Protein AF-A0A2G8JGJ6-F1 (afdb_monomer_lite)

Radius of gyration: 26.83 Å; chains: 1; bounding box: 69×38×64 Å

Sequence (120 aa):
MKINEVSPLKPRYEVPDVLVAEPEVASWQLGEKSESVLEGSHGNAMSFVLTAQPFRLDILYDGQLVTRVNSRGLMNFEHLRTKKKLQNANVATEDPQIGSRTIKLVSPFVTLKDIDIKLK

pLDDT: mean 79.3, std 25.39, range [32.03, 98.19]

InterPro domains:
  IPR025887 Glycoside hydrolase family 31, N-terminal domain [PF13802] (7-87)

Foldseek 3Di:
DDDDDPDAPDDDDDDPDPDPDDDDDADWDWDDDDPFWTKIDGPQFWIWIFGVVVTKIFIGGNNHTPDIDCPVVPDDDDGDDDDDDPPDDPPDDDDDDDDDDDDPDDDPPDDDPDDDDDDD

Organism: Stichopus japonicus (NCBI:txid307972)

Secondary structure (DSSP, 8-state):
-----SS-SSPPP---SS-SSPPPPPP-EEEEE-SSEEEEEETTTEEEEEETTTTEEEEEETTEEEEEETTTS--------PPPP----------------------TT-----------

Structure (mmCIF, N/CA/C/O backbone):
data_AF-A0A2G8JGJ6-F1
#
_entry.id   AF-A0A2G8JGJ6-F1
#
loop_
_atom_site.group_PDB
_atom_site.id
_atom_site.type_symbol
_atom_site.label_atom_id
_atom_site.label_alt_id
_atom_site.label_comp_id
_atom_site.label_asym_id
_atom_site.label_entity_id
_atom_site.label_seq_id
_atom_site.pdbx_PDB_ins_code
_atom_site.Cartn_x
_atom_site.Cartn_y
_atom_site.Cartn_z
_atom_site.occupancy
_atom_site.B_iso_or_equiv
_atom_site.auth_seq_id
_atom_site.auth_comp_id
_atom_site.auth_asym_id
_atom_site.auth_atom_id
_atom_site.pdbx_PDB_model_num
ATOM 1 N N . MET A 1 1 ? -0.518 -5.775 -1.737 1.00 90.31 1 MET A N 1
ATOM 2 C CA . MET A 1 1 ? -0.301 -4.724 -0.713 1.00 90.31 1 MET A CA 1
ATOM 3 C C . MET A 1 1 ? -1.165 -5.043 0.499 1.00 90.31 1 MET A C 1
ATOM 5 O O . MET A 1 1 ? -2.332 -5.358 0.307 1.00 90.31 1 MET A O 1
ATOM 9 N N . LYS A 1 2 ? -0.611 -4.963 1.713 1.00 94.56 2 LYS A N 1
ATOM 10 C CA . LYS A 1 2 ? -1.321 -5.168 2.986 1.00 94.56 2 LYS A CA 1
ATOM 11 C C . LYS A 1 2 ? -1.131 -3.926 3.855 1.00 94.56 2 LYS A C 1
ATOM 13 O O . LYS A 1 2 ? -0.024 -3.404 3.917 1.00 94.56 2 LYS A O 1
ATOM 18 N N . ILE A 1 3 ? -2.200 -3.451 4.491 1.00 96.00 3 ILE A N 1
ATOM 19 C CA . ILE A 1 3 ? -2.187 -2.283 5.382 1.00 96.00 3 ILE A CA 1
ATOM 20 C C . ILE A 1 3 ? -2.780 -2.712 6.720 1.00 96.00 3 ILE A C 1
ATOM 22 O O . ILE A 1 3 ? -3.839 -3.339 6.751 1.00 96.00 3 ILE A O 1
ATOM 26 N N . ASN A 1 4 ? -2.092 -2.391 7.813 1.00 96.94 4 ASN A N 1
ATOM 27 C CA . ASN A 1 4 ? -2.530 -2.678 9.175 1.00 96.94 4 ASN A CA 1
ATOM 28 C C . ASN A 1 4 ? -2.183 -1.496 10.096 1.00 96.94 4 ASN A C 1
ATOM 30 O O . ASN A 1 4 ? -1.411 -0.615 9.717 1.00 96.94 4 ASN A O 1
ATOM 34 N N . GLU A 1 5 ? -2.761 -1.460 11.294 1.00 96.75 5 GLU A N 1
ATOM 35 C CA . GLU A 1 5 ? -2.395 -0.459 12.301 1.00 96.75 5 GLU A CA 1
ATOM 36 C C . GLU A 1 5 ? -1.035 -0.796 12.909 1.00 96.75 5 GLU A C 1
ATOM 38 O O . GLU A 1 5 ? -0.758 -1.957 13.202 1.00 96.75 5 GLU A O 1
ATOM 43 N N . VAL A 1 6 ? -0.216 0.227 13.159 1.00 96.50 6 VAL A N 1
ATOM 44 C CA . VAL A 1 6 ? 1.066 0.065 13.864 1.00 96.50 6 VAL A CA 1
ATOM 45 C C . VAL A 1 6 ? 0.839 -0.331 15.329 1.00 96.50 6 VAL A C 1
ATOM 47 O O . VAL A 1 6 ? 1.542 -1.192 15.847 1.00 96.50 6 VAL A O 1
ATOM 50 N N . SER A 1 7 ? -0.178 0.256 15.973 1.00 95.44 7 SER A N 1
ATOM 51 C CA . SER A 1 7 ? -0.487 0.056 17.398 1.00 95.44 7 SER A CA 1
ATOM 52 C C . SER A 1 7 ? -1.996 -0.142 17.632 1.00 95.44 7 SER A C 1
ATOM 54 O O . SER A 1 7 ? -2.657 0.767 18.140 1.00 95.44 7 SER A O 1
ATOM 56 N N . PRO A 1 8 ? -2.579 -1.293 17.243 1.00 96.38 8 PRO A N 1
ATOM 57 C CA . PRO A 1 8 ? -4.015 -1.527 17.375 1.00 96.38 8 PRO A CA 1
ATOM 58 C C . PRO A 1 8 ? -4.435 -1.858 18.815 1.00 96.38 8 PRO A C 1
ATOM 60 O O . PRO A 1 8 ? -3.696 -2.490 19.564 1.00 96.38 8 PRO A O 1
ATOM 63 N N . LEU A 1 9 ? -5.688 -1.546 19.177 1.00 97.00 9 LEU A N 1
ATOM 64 C CA . LEU A 1 9 ? -6.281 -1.983 20.457 1.00 97.00 9 LEU A CA 1
ATOM 65 C C . LEU A 1 9 ? -6.406 -3.513 20.578 1.00 97.00 9 LEU A C 1
ATOM 67 O O . LEU A 1 9 ? -6.402 -4.056 21.679 1.00 97.00 9 LEU A O 1
ATOM 71 N N . LYS A 1 10 ? -6.579 -4.198 19.446 1.00 96.75 10 LYS A N 1
ATOM 72 C CA . LYS 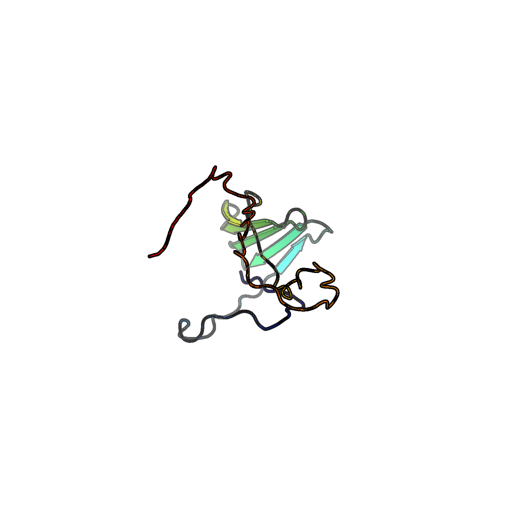A 1 10 ? -6.559 -5.659 19.306 1.00 96.75 10 LYS A CA 1
ATOM 73 C C . LYS A 1 10 ? -6.187 -6.015 17.863 1.00 96.75 10 LYS A C 1
ATOM 75 O O . LYS A 1 10 ? -6.478 -5.209 16.978 1.00 96.75 10 LYS A O 1
ATOM 80 N N . PRO A 1 11 ? -5.608 -7.197 17.594 1.00 96.62 11 PRO A N 1
ATOM 81 C CA . PRO A 1 11 ? -5.251 -7.593 16.237 1.00 96.62 11 PRO A CA 1
ATOM 82 C C . PRO A 1 11 ? -6.435 -7.491 15.271 1.00 96.62 11 PRO A C 1
ATOM 84 O O . PRO A 1 11 ? -7.577 -7.811 15.623 1.00 96.62 11 PRO A O 1
ATOM 87 N N . ARG A 1 12 ? -6.161 -7.038 14.046 1.00 96.56 12 ARG A N 1
ATOM 88 C CA . ARG A 1 12 ? -7.134 -7.100 12.954 1.00 96.56 12 ARG A CA 1
ATOM 89 C C . ARG A 1 12 ? -7.180 -8.509 12.394 1.00 96.56 12 ARG A C 1
ATOM 91 O O . ARG A 1 12 ? -6.175 -9.207 12.386 1.00 96.56 12 ARG A O 1
ATOM 98 N N . TYR A 1 13 ? -8.366 -8.909 11.956 1.00 96.75 13 TYR A N 1
ATOM 99 C CA . TYR A 1 13 ? -8.563 -10.215 11.353 1.00 96.75 13 TYR A CA 1
ATOM 100 C C . TYR A 1 13 ? -7.747 -10.334 10.065 1.00 96.75 13 TYR A C 1
ATOM 102 O O . TYR A 1 13 ? -7.791 -9.443 9.214 1.00 96.75 13 TYR A O 1
ATOM 110 N N . GLU A 1 14 ? -7.039 -11.446 9.931 1.00 95.69 14 GLU A N 1
ATOM 111 C CA . GLU A 1 14 ? -6.347 -11.856 8.716 1.00 95.69 14 GLU A CA 1
ATOM 112 C C . GLU A 1 14 ? -6.958 -13.180 8.278 1.00 95.69 14 GLU A C 1
ATOM 114 O O . GLU A 1 14 ? -7.220 -14.037 9.118 1.00 95.69 14 GLU A O 1
ATOM 119 N N . VAL A 1 15 ? -7.258 -13.316 6.988 1.00 96.62 15 VAL A N 1
ATOM 120 C CA . VAL A 1 15 ? -8.012 -14.462 6.471 1.00 96.62 15 VAL A CA 1
ATOM 121 C C . VAL A 1 15 ? -7.114 -15.707 6.473 1.00 96.62 15 VAL A C 1
ATOM 123 O O . VAL A 1 15 ? -6.137 -15.714 5.721 1.00 96.62 15 VAL A O 1
ATOM 126 N N . PRO A 1 16 ? -7.421 -16.747 7.271 1.00 95.19 16 PRO A N 1
ATOM 127 C CA . PRO A 1 16 ? -6.687 -18.003 7.240 1.00 95.19 16 PRO A CA 1
ATOM 128 C C . PRO A 1 16 ? -7.191 -18.903 6.100 1.00 95.19 16 PRO A C 1
ATOM 130 O O . PRO A 1 16 ? -8.242 -18.649 5.510 1.00 95.19 16 PRO A O 1
ATOM 133 N N . ASP A 1 17 ? -6.430 -19.955 5.798 1.00 95.25 17 ASP A N 1
ATOM 134 C CA . ASP A 1 17 ? -6.823 -21.113 4.971 1.00 95.25 17 ASP A CA 1
ATOM 135 C C . ASP A 1 17 ? -7.172 -20.851 3.491 1.00 95.25 17 ASP A C 1
ATOM 137 O O . ASP A 1 17 ? -7.451 -21.790 2.747 1.00 95.25 17 ASP A O 1
ATOM 141 N N . VAL A 1 18 ? -7.137 -19.599 3.022 1.00 96.94 18 VAL A N 1
ATOM 142 C CA . VAL A 1 18 ? -7.375 -19.259 1.604 1.00 96.94 18 VAL A CA 1
ATOM 143 C C . VAL A 1 18 ? -6.123 -19.462 0.750 1.00 96.94 18 VAL A C 1
ATOM 145 O O . VAL A 1 18 ? -6.222 -19.862 -0.409 1.00 96.94 18 VAL A O 1
ATOM 148 N N . LEU A 1 19 ? -4.942 -19.175 1.301 1.00 96.00 19 LEU A N 1
ATOM 149 C CA . LEU A 1 19 ? -3.675 -19.406 0.614 1.00 96.00 19 LEU A CA 1
ATOM 150 C C . LEU A 1 19 ? -3.242 -20.859 0.811 1.00 96.00 19 LEU A C 1
ATOM 152 O O . LEU A 1 19 ? -3.126 -21.328 1.938 1.00 96.00 19 LEU A O 1
ATOM 156 N N . VAL A 1 20 ? -2.962 -21.552 -0.293 1.00 96.75 20 VAL A N 1
ATOM 157 C CA . VAL A 1 20 ? -2.450 -22.935 -0.268 1.00 96.75 20 VAL A CA 1
ATOM 158 C C . VAL A 1 20 ? -1.002 -23.020 0.226 1.00 96.75 20 VAL A C 1
ATOM 160 O O . VAL A 1 20 ? -0.578 -24.065 0.710 1.00 96.75 20 VAL A O 1
ATOM 163 N N . ALA A 1 21 ? -0.248 -21.926 0.091 1.00 96.06 21 ALA A N 1
ATOM 164 C CA . ALA A 1 21 ? 1.121 -21.751 0.561 1.00 96.06 21 ALA A CA 1
ATOM 165 C C . ALA A 1 21 ? 1.453 -20.249 0.645 1.00 96.06 21 ALA A C 1
ATOM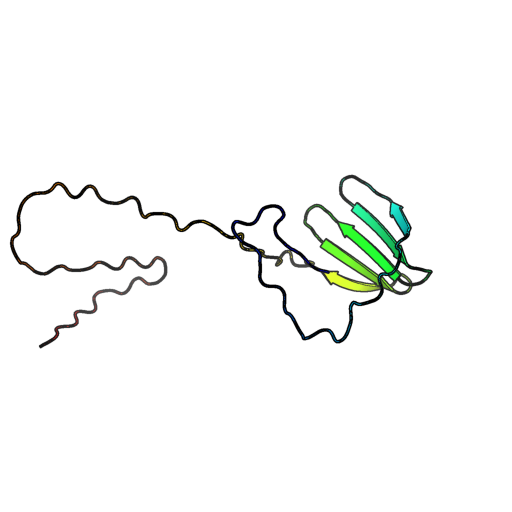 167 O O . ALA A 1 21 ? 0.765 -19.424 0.035 1.00 96.06 21 ALA A O 1
ATOM 168 N N . GLU A 1 22 ? 2.518 -19.901 1.369 1.00 94.25 22 GLU A N 1
ATOM 169 C CA . GLU A 1 22 ? 3.040 -18.531 1.404 1.00 94.25 22 GLU A CA 1
ATOM 170 C C . GLU A 1 22 ? 3.614 -18.146 0.025 1.00 94.25 22 GLU A C 1
ATOM 172 O O . GLU A 1 22 ? 4.422 -18.906 -0.519 1.00 94.25 22 GLU A O 1
ATOM 177 N N . PRO A 1 23 ? 3.226 -16.999 -0.566 1.00 94.88 23 PRO A N 1
ATOM 178 C CA . PRO A 1 23 ? 3.792 -16.550 -1.834 1.00 94.88 23 PRO A CA 1
ATOM 179 C C . PRO A 1 23 ? 5.291 -16.252 -1.720 1.00 94.88 23 PRO A C 1
ATOM 181 O O . PRO A 1 23 ? 5.739 -15.623 -0.761 1.00 94.88 23 PRO A O 1
ATOM 184 N N . GLU A 1 24 ? 6.067 -16.636 -2.733 1.00 94.94 24 GLU A N 1
ATOM 185 C CA . GLU A 1 24 ? 7.486 -16.280 -2.791 1.00 94.94 24 GLU A CA 1
ATOM 186 C C . GLU A 1 24 ? 7.671 -14.760 -2.894 1.00 94.94 24 GLU A C 1
ATOM 188 O O . GLU A 1 24 ? 7.027 -14.074 -3.694 1.00 94.94 24 GLU A O 1
ATOM 193 N N . VAL A 1 25 ? 8.573 -14.222 -2.071 1.00 92.81 25 VAL A N 1
ATOM 194 C CA . VAL A 1 25 ? 8.844 -12.784 -2.019 1.00 92.81 25 VAL A CA 1
ATOM 195 C C . VAL A 1 25 ? 9.948 -12.427 -3.009 1.00 92.81 25 VAL A C 1
ATOM 197 O O . VAL A 1 25 ?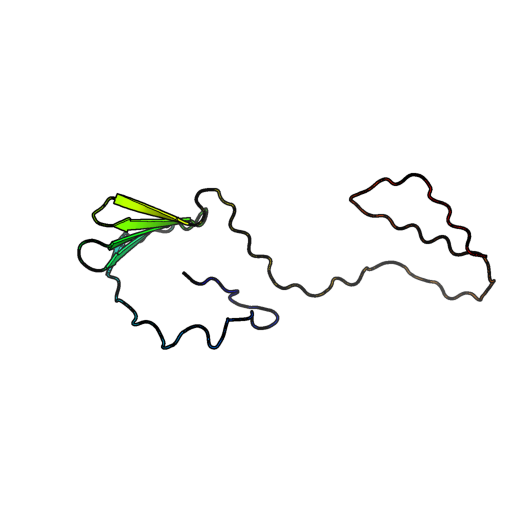 11.079 -12.895 -2.905 1.00 92.81 25 VAL A O 1
ATOM 200 N N . ALA A 1 26 ? 9.630 -11.532 -3.940 1.00 90.69 26 ALA A N 1
ATOM 201 C CA . ALA A 1 26 ? 10.596 -10.927 -4.846 1.00 90.69 26 ALA A CA 1
ATOM 202 C C . ALA A 1 26 ? 11.430 -9.832 -4.157 1.00 90.69 26 ALA A C 1
ATOM 204 O O . ALA A 1 26 ? 10.907 -9.021 -3.387 1.00 90.69 26 ALA A O 1
ATOM 205 N N . SER A 1 27 ? 12.725 -9.766 -4.480 1.00 92.38 27 SER A N 1
ATOM 206 C CA . SER A 1 27 ? 13.588 -8.653 -4.080 1.00 92.38 27 SER A CA 1
ATOM 207 C C . SER A 1 27 ? 13.352 -7.433 -4.971 1.00 92.38 27 SER A C 1
ATOM 209 O O . SER A 1 27 ? 13.155 -7.553 -6.183 1.00 92.38 27 SER A O 1
ATOM 211 N N . TRP A 1 28 ? 13.389 -6.252 -4.358 1.00 94.44 28 TRP A N 1
ATOM 212 C CA . TRP A 1 28 ? 13.210 -4.971 -5.035 1.00 94.44 28 TRP A CA 1
ATOM 213 C C . TR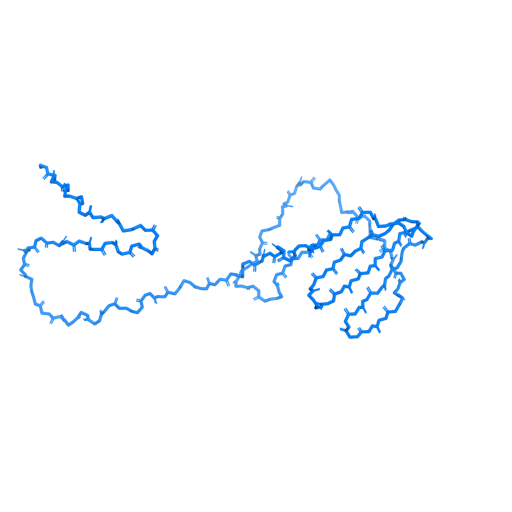P A 1 28 ? 14.499 -4.161 -4.974 1.00 94.44 28 TRP A C 1
ATOM 215 O O . TRP A 1 28 ? 15.132 -4.066 -3.919 1.00 94.44 28 TRP A O 1
ATOM 225 N N . GLN A 1 29 ? 14.870 -3.556 -6.096 1.00 95.69 29 GLN A N 1
ATOM 226 C CA . GLN A 1 29 ? 15.898 -2.529 -6.150 1.00 95.69 29 GLN A CA 1
ATOM 227 C C . GLN A 1 29 ? 15.233 -1.187 -5.852 1.00 95.69 29 GLN A C 1
ATOM 229 O O . GLN A 1 29 ? 14.290 -0.792 -6.531 1.00 95.69 29 GLN A O 1
ATOM 234 N N . LEU A 1 30 ? 15.699 -0.500 -4.813 1.00 94.75 30 LEU A N 1
ATOM 235 C CA . LEU A 1 30 ? 15.220 0.838 -4.477 1.00 94.75 30 LEU A CA 1
ATOM 236 C C . LEU A 1 30 ? 15.965 1.859 -5.335 1.00 94.75 30 LEU A C 1
ATOM 238 O O . LEU A 1 30 ? 17.196 1.840 -5.389 1.00 94.75 30 LEU A O 1
ATOM 242 N N . GLY A 1 31 ? 15.201 2.706 -6.016 1.00 88.56 31 GLY A N 1
ATOM 243 C CA . GLY A 1 31 ? 15.708 3.803 -6.827 1.00 88.56 31 GLY A CA 1
ATOM 244 C C . GLY A 1 31 ? 15.768 5.093 -6.020 1.00 88.56 31 GLY A C 1
ATOM 245 O O . GLY A 1 31 ? 16.289 5.131 -4.901 1.00 88.56 31 GLY A O 1
ATOM 246 N N . GLU A 1 32 ? 15.222 6.161 -6.596 1.00 85.19 32 GLU A N 1
ATOM 247 C CA . GLU A 1 32 ? 15.158 7.458 -5.938 1.00 85.19 32 GLU A CA 1
ATOM 248 C C . GLU A 1 32 ? 14.322 7.388 -4.652 1.00 85.19 32 GLU A C 1
ATOM 250 O O . GLU A 1 32 ? 13.212 6.847 -4.609 1.00 85.19 32 GLU A O 1
ATOM 255 N N . LYS A 1 33 ? 14.881 7.961 -3.585 1.00 90.75 33 LYS A N 1
ATOM 256 C CA . LYS A 1 33 ? 14.205 8.156 -2.310 1.00 90.75 33 LYS A CA 1
ATOM 257 C C . LYS A 1 33 ? 14.318 9.621 -1.923 1.00 90.75 33 LYS A C 1
ATOM 259 O O . LYS A 1 33 ? 15.402 10.097 -1.592 1.00 90.75 33 LYS A O 1
ATOM 264 N N . SER A 1 34 ? 13.184 10.302 -1.917 1.00 92.00 34 SER A N 1
ATOM 265 C CA . SER A 1 34 ? 13.027 11.641 -1.361 1.00 92.00 34 SER A CA 1
ATOM 266 C C . SER A 1 34 ? 12.135 11.593 -0.117 1.00 92.00 34 SER A C 1
ATOM 268 O O . SER A 1 34 ? 11.711 10.526 0.333 1.00 92.00 34 SER A O 1
ATOM 270 N N . GLU A 1 35 ? 11.851 12.753 0.471 1.00 89.25 35 GLU A N 1
ATOM 271 C CA . GLU A 1 35 ? 10.908 12.849 1.592 1.00 89.25 35 GLU A CA 1
ATOM 272 C C . GLU A 1 35 ? 9.470 12.486 1.185 1.00 89.25 35 GLU A C 1
ATOM 274 O O . GLU A 1 35 ? 8.682 12.046 2.022 1.00 89.25 35 GLU A O 1
ATOM 279 N N . SER A 1 36 ? 9.115 12.662 -0.092 1.00 92.31 36 SER A N 1
ATOM 280 C CA . SER A 1 36 ? 7.740 12.535 -0.584 1.00 92.31 36 SER A CA 1
ATOM 281 C C . SER A 1 36 ? 7.530 11.385 -1.563 1.00 92.31 36 SER A C 1
ATOM 283 O O . SER A 1 36 ? 6.381 10.984 -1.768 1.00 92.31 36 SER A O 1
ATOM 285 N N . VAL A 1 37 ? 8.597 10.849 -2.158 1.00 96.38 37 VAL A N 1
ATOM 286 C CA . VAL A 1 37 ? 8.536 9.811 -3.190 1.00 96.38 37 VAL A CA 1
ATOM 287 C C . VAL A 1 37 ? 9.561 8.715 -2.915 1.00 96.38 37 VAL A C 1
ATOM 289 O O . VAL A 1 37 ? 10.705 8.984 -2.553 1.00 96.38 37 VAL A O 1
ATOM 292 N N . LEU A 1 38 ? 9.135 7.472 -3.115 1.00 96.88 38 LEU A N 1
ATOM 293 C CA . LEU A 1 38 ? 9.990 6.298 -3.148 1.00 96.88 38 LEU A CA 1
ATOM 294 C C . LEU A 1 38 ? 9.740 5.524 -4.437 1.00 96.88 38 LEU A C 1
ATOM 296 O O . LEU A 1 38 ? 8.609 5.115 -4.701 1.00 96.88 38 LEU A O 1
ATOM 300 N N . GLU A 1 39 ? 10.798 5.276 -5.191 1.00 97.00 39 GLU A N 1
ATOM 301 C CA . GLU A 1 39 ? 10.745 4.453 -6.392 1.00 97.00 39 GLU A CA 1
ATOM 302 C C . GLU A 1 39 ? 11.425 3.108 -6.161 1.00 97.00 39 GLU A C 1
ATOM 304 O O . GLU A 1 39 ? 12.394 2.986 -5.402 1.00 97.00 39 GLU A O 1
ATOM 309 N N . GLY A 1 40 ? 10.928 2.079 -6.834 1.00 96.50 40 GLY A N 1
ATOM 310 C CA . GLY A 1 40 ? 11.584 0.783 -6.839 1.00 96.50 40 GLY A CA 1
ATOM 311 C C . GLY A 1 40 ? 11.248 -0.030 -8.072 1.00 96.50 40 GLY A C 1
ATOM 312 O O . GLY A 1 40 ? 10.217 0.177 -8.712 1.00 96.50 40 GLY A O 1
ATOM 313 N N . SER A 1 41 ? 12.127 -0.966 -8.400 1.00 96.25 41 SER A N 1
ATOM 314 C CA . SER A 1 41 ? 11.975 -1.880 -9.525 1.00 96.25 41 SER A CA 1
ATOM 315 C C . SER A 1 41 ? 12.242 -3.323 -9.122 1.00 96.25 41 SER A C 1
ATOM 317 O O . SER A 1 41 ? 12.914 -3.615 -8.131 1.00 96.25 41 SER A O 1
ATOM 319 N N . HIS A 1 42 ? 11.660 -4.233 -9.888 1.00 95.00 42 HIS A N 1
ATOM 320 C CA . HIS A 1 42 ? 11.912 -5.657 -9.815 1.00 95.00 42 HIS A CA 1
ATOM 321 C C . HIS A 1 42 ? 12.156 -6.169 -11.234 1.00 95.00 42 HIS A C 1
ATOM 323 O O . HIS A 1 42 ? 11.253 -6.181 -12.079 1.00 95.00 42 HIS A O 1
ATOM 329 N N . GLY A 1 43 ? 13.398 -6.575 -11.497 1.00 92.88 43 GLY A N 1
ATOM 330 C CA . GLY A 1 43 ? 13.835 -6.914 -12.847 1.00 92.88 43 GLY A CA 1
ATOM 331 C C . GLY A 1 43 ? 13.766 -5.704 -13.784 1.00 92.88 43 GLY A C 1
ATOM 332 O O . GLY A 1 43 ? 13.938 -4.564 -13.358 1.00 92.88 43 GLY A O 1
ATOM 333 N N . ASN A 1 44 ? 13.511 -5.961 -15.068 1.00 91.62 44 ASN A N 1
ATOM 334 C CA . ASN A 1 44 ? 13.542 -4.924 -16.108 1.00 91.62 44 ASN A CA 1
ATOM 335 C C . ASN A 1 44 ? 12.164 -4.333 -16.435 1.00 91.62 44 ASN A C 1
ATOM 337 O O . ASN A 1 44 ? 12.096 -3.278 -17.057 1.00 91.62 44 ASN A O 1
ATOM 341 N N . ALA A 1 45 ? 11.087 -5.018 -16.044 1.00 94.94 45 ALA A N 1
ATOM 342 C CA . ALA A 1 45 ? 9.732 -4.679 -16.467 1.00 94.94 45 ALA A CA 1
ATOM 343 C C . ALA A 1 45 ? 8.922 -4.006 -15.357 1.00 94.94 45 ALA A C 1
ATOM 345 O O . ALA A 1 45 ? 8.212 -3.040 -15.616 1.00 94.94 45 ALA A O 1
ATOM 346 N N . MET A 1 46 ? 9.005 -4.500 -14.118 1.00 96.62 46 MET A N 1
ATOM 347 C CA . MET A 1 46 ? 8.104 -4.063 -13.055 1.00 96.62 46 MET A CA 1
ATOM 348 C C . MET A 1 46 ? 8.723 -2.946 -12.221 1.00 96.62 46 MET A C 1
ATOM 350 O O . MET A 1 46 ? 9.835 -3.083 -11.712 1.00 96.62 46 MET A O 1
ATOM 354 N N . SER A 1 47 ? 7.983 -1.859 -12.026 1.00 97.00 47 SER A N 1
ATOM 355 C CA . SER A 1 47 ? 8.385 -0.771 -11.136 1.00 97.00 47 SER A CA 1
ATOM 356 C C . SER A 1 47 ? 7.201 -0.171 -10.391 1.00 97.00 47 SER A C 1
ATOM 358 O O . SER A 1 47 ? 6.036 -0.422 -10.711 1.00 97.00 47 SER A O 1
ATOM 360 N N . PHE A 1 48 ? 7.494 0.597 -9.349 1.00 97.06 48 PHE A N 1
ATOM 361 C CA . PHE A 1 48 ? 6.496 1.349 -8.612 1.00 97.06 48 PHE A CA 1
ATOM 362 C C . PHE A 1 48 ? 6.985 2.752 -8.269 1.00 97.06 48 PHE A C 1
ATOM 364 O O . PHE A 1 48 ? 8.182 2.986 -8.100 1.00 97.06 48 PHE A O 1
ATOM 371 N N . VAL A 1 49 ? 6.021 3.651 -8.079 1.00 97.19 49 VAL A N 1
ATOM 372 C CA . VAL A 1 49 ? 6.219 4.973 -7.481 1.00 97.19 49 VAL A CA 1
ATOM 373 C C . VAL A 1 49 ? 5.277 5.096 -6.290 1.00 97.19 49 VAL A C 1
ATOM 375 O O . VAL A 1 49 ? 4.052 5.075 -6.434 1.00 97.19 49 VAL A O 1
ATOM 378 N N . LEU A 1 50 ? 5.844 5.213 -5.095 1.00 97.25 50 LEU A N 1
ATOM 379 C CA . LEU A 1 50 ? 5.122 5.421 -3.848 1.00 97.25 50 LEU A CA 1
ATOM 380 C C . LEU A 1 50 ? 5.217 6.898 -3.463 1.00 97.25 50 LEU A C 1
ATOM 382 O O . LEU A 1 50 ? 6.288 7.390 -3.132 1.00 97.25 50 LEU A O 1
ATOM 386 N N . THR A 1 51 ? 4.090 7.603 -3.485 1.00 97.31 51 THR A N 1
ATOM 387 C CA . THR A 1 51 ? 3.965 8.981 -2.997 1.00 97.31 51 THR A CA 1
ATOM 388 C C . THR A 1 51 ? 3.481 8.963 -1.548 1.00 97.31 51 THR A C 1
ATOM 390 O O . THR A 1 51 ? 2.487 8.304 -1.241 1.00 97.31 51 THR A O 1
ATOM 393 N N . ALA A 1 52 ? 4.161 9.683 -0.656 1.00 94.75 52 ALA A N 1
ATOM 394 C CA . ALA A 1 52 ? 3.858 9.700 0.773 1.00 94.75 52 ALA A CA 1
ATOM 395 C C . ALA A 1 52 ? 2.653 10.589 1.122 1.00 94.75 52 ALA A C 1
ATOM 397 O O . ALA A 1 52 ? 1.811 10.176 1.919 1.00 94.75 52 ALA A O 1
ATOM 398 N N . GLN A 1 53 ? 2.549 11.786 0.524 1.00 94.19 53 GLN A N 1
ATOM 399 C CA . GLN A 1 53 ? 1.520 12.770 0.877 1.00 94.19 53 GLN A CA 1
ATOM 400 C C . GLN A 1 53 ? 0.916 13.479 -0.356 1.00 94.19 53 GLN A C 1
ATOM 402 O O . GLN A 1 53 ? 1.600 14.290 -0.980 1.00 94.19 53 GLN A O 1
ATOM 407 N N . PRO A 1 54 ? -0.371 13.233 -0.687 1.00 95.06 54 PRO A N 1
ATOM 408 C CA . PRO A 1 54 ? -1.215 12.176 -0.122 1.00 95.06 54 PRO A CA 1
ATOM 409 C C . PRO A 1 54 ? -0.690 10.780 -0.500 1.00 95.06 54 PRO A C 1
ATOM 411 O O . PRO A 1 54 ? -0.110 10.607 -1.571 1.00 95.06 54 PRO A O 1
ATOM 414 N N . PHE A 1 55 ? -0.926 9.784 0.363 1.00 96.50 55 PHE A N 1
ATOM 415 C CA . PHE A 1 55 ? -0.519 8.399 0.105 1.00 96.50 55 PHE A CA 1
ATOM 416 C C . PHE A 1 55 ? -1.080 7.893 -1.228 1.00 96.50 55 PHE A C 1
ATOM 418 O O . PHE A 1 55 ? -2.299 7.888 -1.428 1.00 96.50 55 PHE A O 1
ATOM 425 N N . ARG A 1 56 ? -0.206 7.423 -2.116 1.00 97.62 56 ARG A N 1
ATOM 426 C CA . ARG A 1 56 ? -0.568 6.840 -3.413 1.00 97.62 56 ARG A CA 1
ATOM 427 C C . ARG A 1 56 ? 0.513 5.865 -3.859 1.00 97.62 56 ARG A C 1
ATOM 429 O O . ARG A 1 56 ? 1.693 6.149 -3.691 1.00 97.62 56 ARG A O 1
ATOM 436 N N . LEU A 1 57 ? 0.113 4.756 -4.471 1.00 98.00 57 LEU A N 1
ATOM 437 C CA . LEU A 1 57 ? 1.033 3.794 -5.077 1.00 98.00 57 LEU A CA 1
ATOM 438 C C . LEU A 1 57 ? 0.679 3.612 -6.552 1.00 98.00 57 LEU A C 1
ATOM 440 O O . LEU A 1 57 ? -0.425 3.168 -6.867 1.00 98.00 57 LEU A O 1
ATOM 444 N N . ASP A 1 58 ? 1.622 3.921 -7.429 1.00 98.06 58 ASP A N 1
ATOM 445 C CA . ASP A 1 58 ? 1.532 3.693 -8.868 1.00 98.06 58 ASP A CA 1
ATOM 446 C C . ASP A 1 58 ? 2.381 2.463 -9.208 1.00 98.06 58 ASP A C 1
ATOM 448 O O . ASP A 1 58 ? 3.526 2.378 -8.772 1.00 98.06 58 ASP A O 1
ATOM 452 N N . ILE A 1 59 ? 1.829 1.507 -9.957 1.00 97.88 59 ILE A N 1
ATOM 453 C CA . ILE A 1 59 ? 2.528 0.291 -10.398 1.00 97.88 59 ILE A CA 1
ATOM 454 C C . ILE A 1 59 ? 2.629 0.318 -11.917 1.00 97.88 59 ILE A C 1
ATOM 456 O O . ILE A 1 59 ? 1.623 0.517 -12.608 1.00 97.88 59 ILE A O 1
ATOM 460 N N . LEU A 1 60 ? 3.837 0.093 -12.421 1.00 98.19 60 LEU A N 1
ATOM 461 C CA . LEU A 1 60 ? 4.166 0.120 -13.832 1.00 98.19 60 LEU A CA 1
ATOM 462 C C . LEU A 1 60 ? 4.721 -1.232 -14.289 1.00 98.19 60 LEU A C 1
ATOM 464 O O . LEU A 1 60 ? 5.367 -1.949 -13.522 1.00 98.19 60 LEU A O 1
ATOM 468 N N . TYR A 1 61 ? 4.468 -1.553 -15.554 1.00 97.56 61 TYR A N 1
ATOM 469 C CA . TYR A 1 61 ? 5.044 -2.687 -16.266 1.00 97.56 61 TYR A CA 1
ATOM 470 C C . TYR A 1 61 ? 5.549 -2.198 -17.627 1.00 97.56 61 TYR A C 1
ATOM 472 O O . TYR A 1 61 ? 4.804 -1.540 -18.351 1.00 97.56 61 TYR A O 1
ATOM 480 N N . ASP A 1 62 ? 6.817 -2.451 -17.946 1.00 97.00 62 ASP A N 1
ATOM 481 C CA . ASP A 1 62 ? 7.519 -1.943 -19.134 1.00 97.00 62 ASP A CA 1
ATOM 482 C C . ASP A 1 62 ? 7.346 -0.422 -19.323 1.00 97.00 62 ASP A C 1
ATOM 484 O O . ASP A 1 62 ? 7.095 0.088 -20.415 1.00 97.00 62 ASP A O 1
ATOM 488 N N . GLY A 1 63 ? 7.425 0.321 -18.213 1.00 95.50 63 GLY A N 1
ATOM 489 C CA . GLY A 1 63 ? 7.257 1.778 -18.183 1.00 95.50 63 GLY A CA 1
ATOM 490 C C . GLY A 1 63 ? 5.816 2.272 -18.363 1.00 95.50 63 GLY A C 1
ATOM 491 O O . GLY A 1 63 ? 5.578 3.479 -18.323 1.00 95.50 63 GLY A O 1
ATOM 492 N N . GLN A 1 64 ? 4.838 1.378 -18.524 1.00 98.00 64 GLN A N 1
ATOM 493 C CA . GLN A 1 64 ? 3.424 1.732 -18.648 1.00 98.00 64 GLN A CA 1
ATOM 494 C C . GLN A 1 64 ? 2.698 1.573 -17.315 1.00 98.00 64 GLN A C 1
ATOM 496 O O . GLN A 1 64 ? 2.833 0.555 -16.642 1.00 98.00 64 GLN A O 1
ATOM 501 N N . LEU A 1 65 ? 1.888 2.564 -16.934 1.00 98.00 65 LEU A N 1
ATOM 502 C CA . LEU A 1 65 ? 1.052 2.486 -15.736 1.00 98.00 65 LEU A CA 1
ATOM 503 C C . LEU A 1 65 ? 0.011 1.367 -15.885 1.00 98.00 65 LEU A C 1
ATOM 505 O O . LEU A 1 65 ? -0.892 1.467 -16.714 1.00 98.00 65 LEU A O 1
ATOM 509 N N . VAL A 1 66 ? 0.093 0.354 -15.025 1.00 97.81 66 VAL A N 1
ATOM 510 C CA . VAL A 1 66 ? -0.865 -0.760 -14.978 1.00 97.81 66 VAL A CA 1
ATOM 511 C C . VAL A 1 66 ? -1.987 -0.460 -13.996 1.00 97.81 66 VAL A C 1
ATOM 513 O O . VAL A 1 66 ? -3.162 -0.669 -14.291 1.00 97.81 66 VAL A O 1
ATOM 516 N N . THR A 1 67 ? -1.643 0.025 -12.803 1.00 97.56 67 THR A N 1
ATOM 517 C CA . THR A 1 67 ? -2.643 0.323 -11.776 1.00 97.56 67 THR A CA 1
ATOM 518 C C . THR A 1 67 ? -2.167 1.392 -10.808 1.00 97.56 67 THR A C 1
ATOM 520 O O . THR A 1 67 ? -0.971 1.615 -10.623 1.00 97.56 67 THR A O 1
ATOM 523 N N . ARG A 1 68 ? -3.134 2.058 -10.178 1.00 97.69 68 ARG A N 1
ATOM 524 C CA . ARG A 1 68 ? -2.905 3.093 -9.177 1.00 97.69 68 ARG A CA 1
ATOM 525 C C . ARG A 1 68 ? -3.802 2.869 -7.975 1.00 97.69 68 ARG A C 1
ATOM 527 O O . ARG A 1 68 ? -5.029 2.860 -8.085 1.00 97.69 68 ARG A O 1
ATOM 534 N N . VAL A 1 69 ? -3.186 2.774 -6.809 1.00 98.06 69 VAL A N 1
ATOM 535 C CA . VAL A 1 69 ? -3.860 2.642 -5.522 1.00 98.06 69 VAL A CA 1
ATOM 536 C C . VAL A 1 69 ? -4.063 4.026 -4.915 1.00 98.06 69 VAL A C 1
ATOM 538 O O . VAL A 1 69 ? -3.157 4.855 -4.910 1.00 98.06 69 VAL A O 1
ATOM 541 N N . ASN A 1 70 ? -5.266 4.265 -4.389 1.00 97.75 70 ASN A N 1
ATOM 542 C CA . ASN A 1 70 ? -5.678 5.532 -3.778 1.00 97.75 70 ASN A CA 1
ATOM 543 C C . ASN A 1 70 ? -5.613 6.767 -4.708 1.00 97.75 70 ASN A C 1
ATOM 545 O O . ASN A 1 70 ? -5.481 7.895 -4.245 1.00 97.75 70 ASN A O 1
ATOM 549 N N . SER A 1 71 ? -5.776 6.586 -6.024 1.00 96.81 71 SER A N 1
ATOM 550 C CA . SER A 1 71 ? -5.788 7.687 -7.012 1.00 96.81 71 SER A CA 1
ATOM 551 C C . SER A 1 71 ? -6.808 8.788 -6.715 1.00 96.81 71 SER A C 1
ATOM 553 O O . SER A 1 71 ? -6.573 9.955 -7.010 1.00 96.81 71 SER A O 1
ATOM 555 N N . ARG A 1 72 ? -7.955 8.396 -6.156 1.00 97.38 72 ARG A N 1
ATOM 556 C CA . ARG A 1 72 ? -9.093 9.270 -5.848 1.00 97.38 72 ARG A CA 1
ATOM 557 C C . ARG A 1 72 ? -9.104 9.755 -4.395 1.00 97.38 72 ARG A C 1
ATOM 559 O O . ARG A 1 72 ? -10.074 10.389 -4.000 1.00 97.38 72 ARG A O 1
ATOM 566 N N . GLY A 1 73 ? -8.092 9.411 -3.591 1.00 97.19 73 GLY A N 1
ATOM 567 C CA . GLY A 1 73 ? -8.067 9.759 -2.165 1.00 97.19 73 GLY A CA 1
ATOM 568 C C . GLY A 1 73 ? -9.195 9.112 -1.350 1.00 97.19 73 GLY A C 1
ATOM 569 O O . GLY A 1 73 ? -9.632 9.676 -0.356 1.00 97.19 73 GLY A O 1
ATOM 570 N N . LEU A 1 74 ? -9.707 7.960 -1.794 1.00 97.50 74 LEU A N 1
ATOM 571 C CA . LEU A 1 74 ? -10.827 7.255 -1.156 1.00 97.50 74 LEU A CA 1
ATOM 572 C C . LEU A 1 74 ? -10.382 6.193 -0.148 1.00 97.50 74 LEU A C 1
ATOM 574 O O . LEU A 1 74 ? -11.226 5.512 0.433 1.00 97.50 74 LEU A O 1
ATOM 578 N N . MET A 1 75 ? -9.076 6.006 0.039 1.00 97.12 75 MET A N 1
ATOM 579 C CA . MET A 1 75 ? -8.572 5.114 1.070 1.00 97.12 75 MET A CA 1
ATOM 580 C C . MET A 1 75 ? -9.041 5.617 2.434 1.00 97.12 75 MET A C 1
ATOM 582 O O . MET A 1 75 ? -8.649 6.688 2.889 1.00 97.12 75 MET A O 1
ATOM 586 N N . ASN A 1 76 ? -9.862 4.805 3.089 1.00 96.81 76 ASN A N 1
ATOM 587 C CA . ASN A 1 76 ? -10.305 5.023 4.451 1.00 96.81 76 ASN A CA 1
ATOM 588 C C . ASN A 1 76 ? -9.952 3.792 5.282 1.00 96.81 76 ASN A C 1
ATOM 590 O O . ASN A 1 76 ? -10.248 2.661 4.893 1.00 96.81 76 ASN A O 1
ATOM 594 N N . PHE A 1 77 ? -9.326 4.022 6.428 1.00 96.31 77 PHE A N 1
ATOM 595 C CA . PHE A 1 77 ? -8.969 2.979 7.373 1.00 96.31 77 PHE A CA 1
ATOM 596 C C . PHE A 1 77 ? -9.416 3.427 8.766 1.00 96.31 77 PHE A C 1
ATOM 598 O O . PHE A 1 77 ? -8.723 4.174 9.455 1.00 96.31 77 PHE A O 1
ATOM 605 N N . GLU A 1 78 ? -10.614 3.008 9.170 1.00 95.94 78 GLU A N 1
ATOM 606 C CA . GLU A 1 78 ? -11.164 3.365 10.478 1.00 95.94 78 GLU A CA 1
ATOM 607 C C . GLU A 1 78 ? -10.400 2.645 11.586 1.00 95.94 78 GLU A C 1
ATOM 609 O O . GLU A 1 78 ? -10.513 1.427 11.708 1.00 95.94 78 GLU A O 1
ATOM 614 N N . HIS A 1 79 ? -9.637 3.374 12.402 1.00 95.62 79 HIS A N 1
ATOM 615 C CA . HIS A 1 79 ? -8.890 2.800 13.522 1.00 95.62 79 HIS A CA 1
ATOM 616 C C . HIS A 1 79 ? -9.823 2.240 14.607 1.00 95.62 79 HIS A C 1
ATOM 618 O O . HIS A 1 79 ? -10.919 2.760 14.853 1.00 95.62 79 HIS A O 1
ATOM 624 N N . LEU A 1 80 ? -9.377 1.191 15.302 1.00 95.44 80 LEU A N 1
ATOM 625 C CA . LEU A 1 80 ? -10.123 0.658 16.440 1.00 95.44 80 LEU A CA 1
ATOM 626 C C . LEU A 1 80 ? -10.109 1.669 17.593 1.00 95.44 80 LEU A C 1
ATOM 628 O O . LEU A 1 80 ? -9.054 2.098 18.050 1.00 95.44 80 LEU A O 1
ATOM 632 N N . ARG A 1 81 ? -11.293 2.024 18.100 1.00 94.50 81 ARG A N 1
ATOM 633 C CA . ARG A 1 81 ? -11.460 2.961 19.220 1.00 94.50 81 ARG A CA 1
ATOM 634 C C . ARG A 1 81 ? -12.180 2.312 20.392 1.00 94.50 81 ARG A C 1
ATOM 636 O O . ARG A 1 81 ? -13.060 1.470 20.207 1.00 94.50 81 ARG A O 1
ATOM 643 N N . THR A 1 82 ? -11.861 2.754 21.605 1.00 94.19 82 THR A N 1
ATOM 644 C CA . THR A 1 82 ? -12.667 2.415 22.777 1.00 94.19 82 THR A CA 1
ATOM 645 C C . THR A 1 82 ? -14.048 3.048 22.646 1.00 94.19 82 THR A C 1
ATOM 647 O O . THR A 1 82 ? -14.223 4.139 22.089 1.00 94.19 82 THR A O 1
ATOM 650 N N . LYS A 1 83 ? -15.068 2.348 23.148 1.00 91.25 83 LYS A N 1
ATOM 651 C CA . LYS A 1 83 ? -16.418 2.904 23.188 1.00 91.25 83 LYS A CA 1
ATOM 652 C C . LYS A 1 83 ? -16.388 4.146 24.074 1.00 91.25 83 LYS A C 1
ATOM 654 O O . LYS A 1 83 ? -16.099 4.051 25.266 1.00 91.25 83 LYS A O 1
ATOM 659 N N . LYS A 1 84 ? -16.716 5.306 23.503 1.00 86.75 84 LYS A N 1
ATOM 660 C CA . LYS A 1 84 ? -16.921 6.521 24.293 1.00 86.75 84 LYS A CA 1
ATOM 661 C C . LYS A 1 84 ? -18.062 6.252 25.275 1.00 86.75 84 LYS A C 1
ATOM 663 O O . LYS A 1 84 ? -19.165 5.899 24.854 1.00 86.75 84 LYS A O 1
ATOM 668 N N . LYS A 1 85 ? -17.805 6.395 26.579 1.00 79.38 85 LYS A N 1
ATOM 669 C CA . LYS A 1 85 ? -18.893 6.522 27.550 1.00 79.38 85 LYS A CA 1
ATOM 670 C C . LYS A 1 85 ? -19.608 7.826 27.216 1.00 79.38 85 LYS A C 1
ATOM 672 O O . LYS A 1 85 ? -18.963 8.867 27.128 1.00 79.38 85 LYS A O 1
ATOM 677 N N . LEU A 1 86 ? -20.916 7.758 26.992 1.00 73.44 86 LEU A N 1
ATOM 678 C CA . LEU A 1 86 ? -21.743 8.955 26.990 1.00 73.44 86 LEU A CA 1
ATOM 679 C C . LEU A 1 86 ? -21.620 9.550 28.394 1.00 73.44 86 LEU A C 1
ATOM 681 O O . LEU A 1 86 ? -22.135 8.986 29.355 1.00 73.44 86 LEU A O 1
ATOM 685 N N . GLN A 1 87 ? -20.863 10.633 28.532 1.00 65.75 87 GLN A N 1
ATOM 686 C CA . GLN A 1 87 ? -20.961 11.471 29.715 1.00 65.75 87 GLN A CA 1
ATOM 687 C C . GLN A 1 87 ? -22.249 12.265 29.534 1.00 65.75 87 GLN A C 1
ATOM 689 O O . GLN A 1 87 ? -22.254 13.167 28.708 1.00 65.75 87 GLN A O 1
ATOM 694 N N . ASN A 1 88 ? -23.340 11.804 30.158 1.00 50.78 88 ASN A N 1
ATOM 695 C CA . ASN A 1 88 ? -24.548 12.538 30.573 1.00 50.78 88 ASN A CA 1
ATOM 696 C C . ASN A 1 88 ? -25.508 11.508 31.213 1.00 50.78 88 ASN A C 1
ATOM 698 O O . ASN A 1 88 ? -25.746 10.461 30.622 1.00 50.78 88 ASN A O 1
ATOM 702 N N . ALA A 1 89 ? -26.086 11.695 32.396 1.00 40.41 89 ALA A N 1
ATOM 703 C CA . ALA A 1 89 ? -26.261 12.900 33.193 1.00 40.41 89 ALA A CA 1
ATOM 704 C C . ALA A 1 89 ? -26.109 12.568 34.686 1.00 40.41 89 ALA A C 1
ATOM 706 O O . ALA A 1 89 ? -26.402 11.448 35.102 1.00 40.41 89 ALA A O 1
ATOM 707 N N . ASN A 1 90 ? -25.684 13.553 35.477 1.00 47.53 90 ASN A N 1
ATOM 708 C CA . ASN A 1 90 ? -25.876 13.562 36.924 1.00 47.53 90 ASN A CA 1
ATOM 709 C C . ASN A 1 90 ? -27.354 13.270 37.223 1.00 47.53 90 ASN A C 1
ATOM 711 O O . ASN A 1 90 ? -28.200 14.150 37.078 1.00 47.53 90 ASN A O 1
ATOM 715 N N . VAL A 1 91 ? -27.672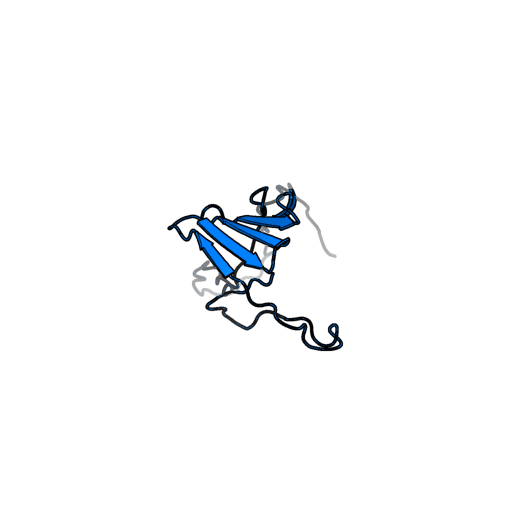 12.033 37.597 1.00 39.72 91 VAL A N 1
ATOM 716 C CA . VAL A 1 91 ? -28.941 11.714 38.244 1.00 39.72 91 VAL A CA 1
ATOM 717 C C . VAL A 1 91 ? -28.674 11.911 39.725 1.00 39.72 91 VAL A C 1
ATOM 719 O O . VAL A 1 91 ? -28.079 11.054 40.373 1.00 39.72 91 VAL A O 1
ATOM 722 N N . ALA A 1 92 ? -29.039 13.093 40.219 1.00 36.03 92 ALA A N 1
ATOM 723 C CA . ALA A 1 92 ? -29.277 13.279 41.637 1.00 36.03 92 ALA A CA 1
ATOM 724 C C . ALA A 1 92 ? -30.329 12.248 42.059 1.00 36.03 92 ALA A C 1
ATOM 726 O O . ALA A 1 92 ? -31.393 12.139 41.448 1.00 36.03 92 ALA A O 1
ATOM 727 N N . THR A 1 93 ? -29.970 11.441 43.045 1.00 35.81 93 THR A N 1
ATOM 728 C CA . THR A 1 93 ? -30.838 10.466 43.685 1.00 35.81 93 THR A CA 1
ATOM 729 C C . THR A 1 93 ? -31.864 11.225 44.523 1.00 35.81 93 THR A C 1
ATOM 731 O O . THR A 1 93 ? -31.519 11.696 45.598 1.00 35.81 93 THR A O 1
ATOM 734 N N . GLU A 1 94 ? -33.102 11.337 44.045 1.00 32.12 94 GLU A N 1
ATOM 735 C CA . GLU A 1 94 ? -34.296 11.495 44.885 1.00 32.12 94 GLU A CA 1
ATOM 736 C C . GLU A 1 94 ? -35.433 10.625 44.302 1.00 32.12 94 GLU A C 1
ATOM 738 O O . GLU A 1 94 ? -35.482 10.360 43.100 1.00 32.12 94 GLU A O 1
ATOM 743 N N . ASP A 1 95 ? -36.259 10.107 45.211 1.00 32.03 95 ASP A N 1
ATOM 744 C CA . ASP A 1 95 ? -37.079 8.878 45.193 1.00 32.03 95 ASP A CA 1
ATOM 745 C C . ASP A 1 95 ? -38.272 8.795 44.185 1.00 32.03 95 ASP A C 1
ATOM 747 O O . ASP A 1 95 ? -38.570 9.758 43.474 1.00 32.03 95 ASP A O 1
ATOM 751 N N . PRO A 1 96 ? -38.975 7.636 44.068 1.00 46.03 96 PRO A N 1
ATOM 752 C CA . PRO A 1 96 ? -39.684 7.223 42.859 1.00 46.03 96 PRO A CA 1
ATOM 753 C C . PRO A 1 96 ? -41.161 7.640 42.832 1.00 46.03 96 PRO A C 1
ATOM 755 O O . PRO A 1 96 ? -41.957 7.255 43.685 1.00 46.03 96 PRO A O 1
ATOM 758 N N . GLN A 1 97 ? -41.573 8.317 41.759 1.00 34.03 97 GLN A N 1
ATOM 759 C CA . GLN A 1 97 ? -42.979 8.429 41.360 1.00 34.03 97 GLN A CA 1
ATOM 760 C C . GLN A 1 97 ? -43.115 7.962 39.907 1.00 34.03 97 GLN A C 1
ATOM 762 O O . GLN A 1 97 ? -42.479 8.472 38.983 1.00 34.03 97 GLN A O 1
ATOM 767 N N . ILE A 1 98 ? -43.912 6.912 39.741 1.00 45.28 98 ILE A N 1
ATOM 768 C CA . ILE A 1 98 ? -44.212 6.213 38.495 1.00 45.28 98 ILE A CA 1
ATOM 769 C C . ILE A 1 98 ? -44.998 7.160 37.577 1.00 45.28 98 ILE A C 1
ATOM 771 O O . ILE A 1 98 ? -46.127 7.529 37.883 1.00 45.28 98 ILE A O 1
ATOM 775 N N . GLY A 1 99 ? -44.423 7.530 36.432 1.00 35.47 99 GLY A N 1
ATOM 776 C CA . GLY A 1 99 ? -45.114 8.322 35.415 1.00 35.47 99 GLY A CA 1
ATOM 777 C C . GLY A 1 99 ? -44.328 8.387 34.108 1.00 35.47 99 GLY A C 1
ATOM 778 O O . GLY A 1 99 ? -43.238 8.944 34.071 1.00 35.47 99 GLY A O 1
ATOM 779 N N . SER A 1 100 ? -44.878 7.756 33.063 1.00 39.06 100 SER A N 1
ATOM 780 C CA . SER A 1 100 ? -44.540 7.853 31.629 1.00 39.06 100 SER A CA 1
ATOM 781 C C . SER A 1 100 ? -43.163 8.440 31.266 1.00 39.06 100 SER A C 1
ATOM 783 O O . SER A 1 100 ? -42.992 9.655 31.160 1.00 39.06 100 SER A O 1
ATOM 785 N N . ARG A 1 101 ? -42.185 7.579 30.955 1.00 38.25 101 ARG A N 1
ATOM 786 C CA . ARG A 1 101 ? -40.921 8.010 30.336 1.00 38.25 101 ARG A CA 1
ATOM 787 C C . ARG A 1 101 ? -41.076 8.119 28.818 1.00 38.25 101 ARG A C 1
ATOM 789 O O . ARG A 1 101 ? -41.047 7.109 28.122 1.00 38.25 101 ARG A O 1
ATOM 796 N N . THR A 1 102 ? -41.149 9.341 28.296 1.00 34.22 102 THR A N 1
ATOM 797 C CA . THR A 1 102 ? -40.941 9.604 26.863 1.00 34.22 102 THR A CA 1
ATOM 798 C C . THR A 1 102 ? -39.443 9.576 26.560 1.00 34.22 102 THR A C 1
ATOM 800 O O . THR A 1 102 ? -38.696 10.458 26.987 1.00 34.22 102 THR A O 1
ATOM 803 N N . ILE A 1 103 ? -38.985 8.566 25.818 1.00 41.59 103 ILE A N 1
ATOM 804 C CA . ILE A 1 103 ? -37.597 8.479 25.349 1.00 41.59 103 ILE A CA 1
ATOM 805 C C . ILE A 1 103 ? -37.479 9.314 24.068 1.00 41.59 103 ILE A C 1
ATOM 807 O O . ILE A 1 103 ? -37.925 8.892 23.005 1.00 41.59 103 ILE A O 1
ATOM 811 N N . LYS A 1 104 ? -36.870 10.504 24.149 1.00 38.78 104 LYS A N 1
ATOM 812 C CA . LYS A 1 104 ? -36.520 11.282 22.950 1.00 38.78 104 LYS A CA 1
ATOM 813 C C . LYS A 1 104 ? -35.281 10.675 22.292 1.00 38.78 104 LYS A C 1
ATOM 815 O O . LYS A 1 104 ? -34.159 10.885 22.750 1.00 38.78 104 LYS A O 1
ATOM 820 N N . LEU A 1 105 ? -35.491 9.919 21.215 1.00 37.47 105 LEU A N 1
ATOM 821 C CA . LEU A 1 105 ? -34.419 9.393 20.376 1.00 37.47 105 LEU A CA 1
ATOM 822 C C . LEU A 1 105 ? -33.946 10.503 19.423 1.00 37.47 105 LEU A C 1
ATOM 824 O O . LEU A 1 105 ? -34.522 10.707 18.358 1.00 37.47 105 LEU A O 1
ATOM 828 N N . VAL A 1 106 ? -32.913 11.257 19.803 1.00 40.53 106 VAL A N 1
ATOM 829 C CA . VAL A 1 106 ? -32.311 12.238 18.888 1.00 40.53 106 VAL A CA 1
ATOM 830 C C . VAL A 1 106 ? -31.304 11.509 18.000 1.00 40.53 106 VAL A C 1
ATOM 832 O O . VAL A 1 106 ? -30.136 11.344 18.346 1.00 40.53 106 VAL A O 1
ATOM 835 N N . SER A 1 107 ? -31.795 11.017 16.864 1.00 37.47 107 SER A N 1
ATOM 836 C CA . SER A 1 107 ? -30.963 10.573 15.745 1.00 37.47 107 SER A CA 1
ATOM 837 C C . SER A 1 107 ? -30.401 11.800 15.014 1.00 37.47 107 SER A C 1
ATOM 839 O O . SER A 1 107 ? -31.175 12.703 14.699 1.00 37.47 107 SER A O 1
ATOM 841 N N . PRO A 1 108 ? -29.100 11.846 14.670 1.00 45.38 108 PRO A N 1
ATOM 842 C CA . PRO A 1 108 ? -28.551 12.917 13.839 1.00 45.38 108 PRO A CA 1
ATOM 843 C C . PRO A 1 108 ? -28.969 12.824 12.360 1.00 45.38 108 PRO A C 1
ATOM 845 O O . PRO A 1 108 ? -28.573 13.683 11.580 1.00 45.38 108 PRO A O 1
ATOM 848 N N . PHE A 1 109 ? -29.741 11.805 11.957 1.00 46.16 109 PHE A N 1
ATOM 849 C CA . PHE A 1 109 ? -30.051 11.544 10.547 1.00 46.16 109 PHE A CA 1
ATOM 850 C C . PHE A 1 109 ? -31.535 11.553 10.167 1.00 46.16 109 PHE A C 1
ATOM 852 O O . PHE A 1 109 ? -31.828 11.447 8.981 1.00 46.16 109 PHE A O 1
ATOM 859 N N . VAL A 1 110 ? -32.482 11.722 11.099 1.00 39.59 110 VAL A N 1
ATOM 860 C CA . VAL A 1 110 ? -33.899 11.871 10.720 1.00 39.59 110 VAL A CA 1
ATOM 861 C C . VAL A 1 110 ? -34.654 12.755 11.716 1.00 39.59 110 VAL A C 1
ATOM 863 O O . VAL A 1 110 ? -34.806 12.398 12.882 1.00 39.59 110 VAL A O 1
ATOM 866 N N . THR A 1 111 ? -35.184 13.886 11.252 1.00 37.34 111 THR A N 1
ATOM 867 C CA . THR A 1 111 ? -36.249 14.633 11.937 1.00 37.34 111 THR A CA 1
ATOM 868 C C . THR A 1 111 ? -37.588 13.949 11.656 1.00 37.34 111 THR A C 1
ATOM 870 O O . THR A 1 111 ? -38.318 14.327 10.743 1.00 37.34 111 THR A O 1
ATOM 873 N N . LEU A 1 1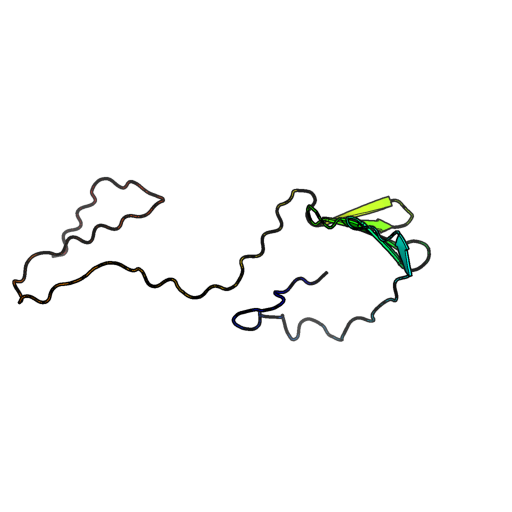12 ? -37.918 12.915 12.432 1.00 35.94 112 LEU A N 1
ATOM 874 C CA . LEU A 1 112 ? -39.278 12.375 12.469 1.00 35.94 112 LEU A CA 1
ATOM 875 C C . LEU A 1 112 ? -40.097 13.218 13.446 1.00 35.94 112 LEU A C 1
ATOM 877 O O . LEU A 1 112 ? -39.899 13.144 14.657 1.00 35.94 112 LEU A O 1
ATOM 881 N N . LYS A 1 113 ? -40.994 14.046 12.901 1.00 38.38 113 LYS A N 1
ATOM 882 C CA . LYS A 1 113 ? -42.109 14.607 13.664 1.00 38.38 113 LYS A CA 1
ATOM 883 C C . LYS A 1 113 ? -43.000 13.445 14.118 1.00 38.38 113 LYS A C 1
ATOM 885 O O . LYS A 1 113 ? -43.496 12.700 13.280 1.00 38.38 113 LYS A O 1
ATOM 890 N N . ASP A 1 114 ? -43.109 13.310 15.435 1.00 38.41 114 ASP A N 1
ATOM 891 C CA . ASP A 1 114 ? -44.200 12.725 16.220 1.00 38.41 114 ASP A CA 1
ATOM 892 C C . ASP A 1 114 ? -44.860 11.450 15.660 1.00 38.41 114 ASP A C 1
ATOM 894 O O . ASP A 1 114 ? -45.872 11.500 14.965 1.00 38.41 114 ASP A O 1
ATOM 898 N N . ILE A 1 115 ? -44.327 10.284 16.041 1.00 37.94 115 ILE A N 1
ATOM 899 C CA . ILE A 1 115 ? -45.061 9.012 15.968 1.00 37.94 115 ILE A CA 1
ATOM 900 C C . ILE A 1 115 ? -45.395 8.581 17.399 1.00 37.94 115 ILE A C 1
ATOM 902 O O . ILE A 1 115 ? -44.525 8.105 18.128 1.00 37.94 115 ILE A O 1
ATOM 906 N N . ASP A 1 116 ? -46.662 8.735 17.783 1.00 36.78 116 ASP A N 1
ATOM 907 C CA . ASP A 1 116 ? -47.225 8.175 19.014 1.00 36.78 116 ASP A CA 1
ATOM 908 C C . ASP A 1 116 ? -47.631 6.713 18.776 1.00 36.78 116 ASP A C 1
ATOM 910 O O . ASP A 1 116 ? -48.569 6.426 18.031 1.00 36.78 116 ASP A O 1
ATOM 914 N N . ILE A 1 117 ? -46.955 5.770 19.438 1.00 35.53 117 ILE A N 1
ATOM 915 C CA . ILE A 1 117 ? -47.386 4.366 19.496 1.00 35.53 117 ILE A CA 1
ATOM 916 C C . ILE A 1 117 ? -47.955 4.107 20.892 1.00 35.53 117 ILE A C 1
ATOM 918 O O . ILE A 1 117 ? -47.213 4.040 21.871 1.00 35.53 117 ILE A O 1
ATOM 922 N N . LYS A 1 118 ? -49.279 3.935 20.987 1.00 34.28 118 LYS A N 1
ATOM 923 C CA . LYS A 1 118 ? -49.939 3.416 22.194 1.00 34.28 118 LYS A CA 1
ATOM 924 C C . LYS A 1 118 ? -49.975 1.891 22.135 1.00 34.28 118 LYS A C 1
ATOM 926 O O . LYS A 1 118 ? -50.617 1.327 21.252 1.00 34.28 118 LYS A O 1
ATOM 931 N N . LEU A 1 119 ? -49.317 1.232 23.084 1.00 34.50 119 LEU A N 1
ATOM 932 C CA . LEU A 1 119 ? -49.491 -0.200 23.333 1.00 34.50 119 LEU A CA 1
ATOM 933 C C . LEU A 1 119 ? -50.669 -0.394 24.302 1.00 34.50 119 LEU A C 1
ATOM 935 O O . LEU A 1 119 ? -50.783 0.349 25.278 1.00 34.50 119 LEU A O 1
ATOM 939 N N . LYS A 1 120 ? -51.563 -1.334 23.966 1.00 38.38 120 LYS A N 1
ATOM 940 C CA . LYS A 1 120 ? -52.656 -1.807 24.830 1.00 38.38 120 LYS A CA 1
ATOM 941 C C . LYS A 1 120 ? -52.121 -2.686 25.951 1.00 38.38 120 LYS A C 1
ATOM 943 O O . LYS A 1 120 ? -51.149 -3.425 25.681 1.00 38.38 120 LYS A O 1
#